Protein AF-A0A4V1UFA0-F1 (afdb_monomer)

Foldseek 3Di:
DDDDDDDDDPCPDDPVVVVVVVVVVVVVVVVCVVVPHPVVVVLLVLQLLLLLLVQLLLQLQLQQCQQPVDGDQDSVRSQQRFGDDPDDDPGGHGSNRPPPDPVQEDADQFRPDRSGWYWGADPDQKIKIKHQHQAWDDLVPPRVPDDHVPPPFCQSSHTDGHTIDMDIDGRDHDD

pLDDT: mean 73.62, std 17.09, range [38.16, 93.12]

Mean predicted aligned error: 13.68 Å

Secondary structure (DSSP, 8-state):
---PPPPPP----SHHHHHHHHHHHHHHHHHHHHS--HHHHHHHHHHHHHHHHHHHHHHHHHHHHHHHSS--SSHHHHHHSBP--SS--SSPPBTTTTSS-GGGEEESSS-SSTT-EEEEE-SSSEEEEEEEESS-B-TTS--TT---STTT-GGGGS-B-SEEEEEEEEPPP--

Solvent-accessible surface area (backbone atoms only — not comparable to full-atom values): 10348 Å² total; per-residue (Å²): 142,82,85,82,82,78,85,78,84,82,85,82,73,67,74,70,60,61,59,56,57,55,53,54,52,52,50,54,53,50,50,37,62,74,72,45,42,79,65,50,58,51,39,54,50,37,37,43,49,22,50,50,50,52,52,52,50,49,52,17,44,46,37,20,24,56,47,67,78,46,72,49,84,42,70,70,57,11,28,68,27,49,43,71,64,9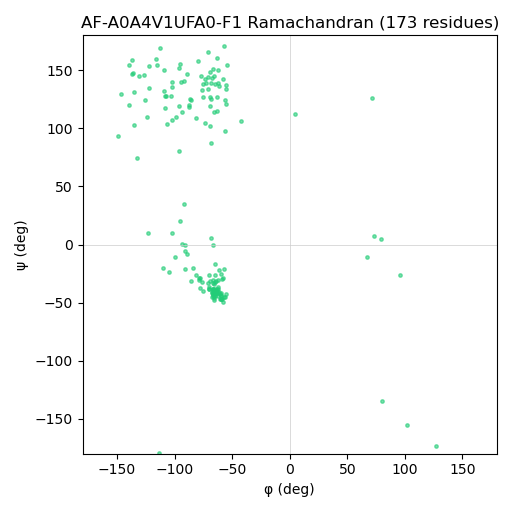9,62,95,58,99,70,53,58,40,35,33,71,88,52,82,72,70,88,53,55,44,79,53,87,68,40,92,45,79,39,21,30,13,43,37,63,46,83,79,56,26,33,37,41,21,32,33,28,72,54,60,43,47,76,86,56,72,59,84,94,63,77,69,70,80,79,81,54,62,76,77,63,49,65,43,66,51,36,78,46,70,44,80,42,74,58,78,76,73,128

Sequence (175 aa):
MTSKRNPAPRNLGPVIALTGAGIAIAAVIAGFIAVGGPGDARERRLDGITMTRISQTLSVVQCAFNATGAVPATLQDAAKTRTKFPEPQPAPPLCGENQPSPGRVTTGDQPASPGDVTYRPTSGNGVSLCGNFRRAHDINHRLDGYYPLDGAYPQLDQPRPAGIHCYEVELIPAG

Radius of gyration: 28.67 Å; Cα contacts (8 Å, |Δi|>4): 260; chains: 1; bounding box: 76×53×92 Å

Structure (mmCIF, N/CA/C/O backbone):
data_AF-A0A4V1UFA0-F1
#
_entry.id   AF-A0A4V1UFA0-F1
#
loop_
_atom_site.group_PDB
_atom_site.id
_atom_site.type_symbol
_atom_site.label_atom_id
_atom_site.label_alt_id
_atom_site.label_comp_id
_atom_site.label_asym_id
_atom_site.label_entity_id
_atom_site.label_seq_id
_atom_site.pdbx_PDB_ins_code
_atom_site.Cartn_x
_atom_site.Cartn_y
_atom_site.Cartn_z
_atom_site.occupancy
_atom_site.B_iso_or_equiv
_atom_site.auth_seq_id
_atom_site.auth_comp_id
_atom_site.auth_asym_id
_atom_site.auth_atom_id
_atom_site.pdbx_PDB_model_num
ATOM 1 N N . MET A 1 1 ? 64.071 40.877 -66.830 1.00 42.03 1 MET A N 1
ATOM 2 C CA . MET A 1 1 ? 62.940 39.965 -66.552 1.00 42.03 1 MET A CA 1
ATOM 3 C C . MET A 1 1 ? 63.260 39.173 -65.291 1.00 42.03 1 MET A C 1
ATOM 5 O O . MET A 1 1 ? 64.071 38.263 -65.348 1.00 42.03 1 MET A O 1
ATOM 9 N N . THR A 1 2 ? 62.686 39.545 -64.148 1.00 38.16 2 THR A N 1
ATOM 10 C CA . THR A 1 2 ? 62.869 38.844 -62.864 1.00 38.16 2 THR A CA 1
ATOM 11 C C . THR A 1 2 ? 61.501 38.698 -62.202 1.00 38.16 2 THR A C 1
ATOM 13 O O . THR A 1 2 ? 60.923 39.655 -61.696 1.00 38.16 2 THR A O 1
ATOM 16 N N . SER A 1 3 ? 60.950 37.486 -62.288 1.00 39.75 3 SER A N 1
ATOM 17 C CA . SER A 1 3 ? 59.616 37.122 -61.805 1.00 39.75 3 SER A CA 1
ATOM 18 C C . SER A 1 3 ? 59.643 36.842 -60.298 1.00 39.75 3 SER A C 1
ATOM 20 O O . SER A 1 3 ? 6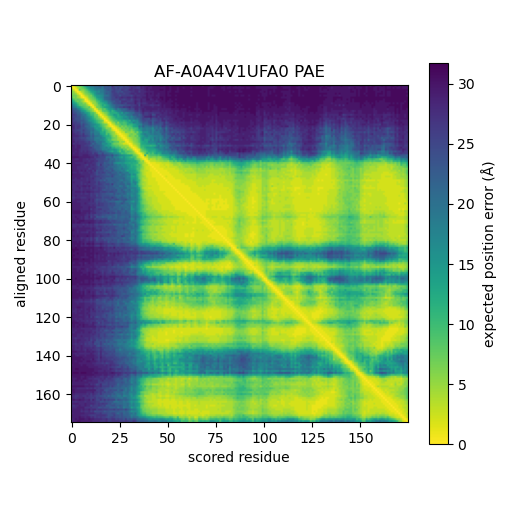0.159 35.810 -59.870 1.00 39.75 3 SER A O 1
ATOM 22 N N . LYS A 1 4 ? 59.061 37.738 -59.488 1.00 44.88 4 LYS A N 1
ATOM 23 C CA . LYS A 1 4 ? 58.755 37.499 -58.065 1.00 44.88 4 LYS A CA 1
ATOM 24 C C . LYS A 1 4 ? 57.622 36.467 -57.953 1.00 44.88 4 LYS A C 1
ATOM 26 O O . LYS A 1 4 ? 56.524 36.715 -58.438 1.00 44.88 4 LYS A O 1
ATOM 31 N N . ARG A 1 5 ? 57.871 35.318 -57.313 1.00 46.19 5 ARG A N 1
ATOM 32 C CA . ARG A 1 5 ? 56.818 34.370 -56.898 1.00 46.19 5 ARG A CA 1
ATOM 33 C C . ARG A 1 5 ? 56.265 34.792 -55.535 1.00 46.19 5 ARG A C 1
ATOM 35 O O . ARG A 1 5 ? 57.030 34.904 -54.582 1.00 46.19 5 ARG A O 1
ATOM 42 N N . ASN A 1 6 ? 54.952 34.991 -55.451 1.00 39.41 6 ASN A N 1
ATOM 43 C CA . ASN A 1 6 ? 54.222 35.122 -54.187 1.00 39.41 6 ASN A CA 1
ATOM 44 C C . ASN A 1 6 ? 54.092 33.748 -53.497 1.00 39.41 6 ASN A C 1
ATOM 46 O O . ASN A 1 6 ? 53.853 32.757 -54.194 1.00 39.41 6 ASN A O 1
ATOM 50 N N . PRO A 1 7 ? 54.194 33.652 -52.158 1.00 45.81 7 PRO A N 1
ATOM 51 C CA . PRO A 1 7 ? 53.811 32.448 -51.427 1.00 45.81 7 PRO A CA 1
ATOM 52 C C . PRO A 1 7 ? 52.280 32.344 -51.318 1.00 45.81 7 PRO A C 1
ATOM 54 O O . PRO A 1 7 ? 51.598 33.310 -50.983 1.00 45.81 7 PRO A O 1
ATOM 57 N N . ALA A 1 8 ? 51.744 31.158 -51.611 1.00 49.47 8 ALA A N 1
ATOM 58 C CA . ALA A 1 8 ? 50.324 30.846 -51.479 1.00 49.47 8 ALA A CA 1
ATOM 59 C C . ALA A 1 8 ? 49.898 30.748 -49.996 1.00 49.47 8 ALA A C 1
ATOM 61 O O . ALA A 1 8 ? 50.662 30.221 -49.179 1.00 49.47 8 ALA A O 1
ATOM 62 N N . PRO A 1 9 ? 48.679 31.189 -49.632 1.00 49.31 9 PRO A N 1
ATOM 63 C CA . PRO A 1 9 ? 48.143 30.995 -48.290 1.00 49.31 9 PRO A CA 1
ATOM 64 C C . PRO A 1 9 ? 47.837 29.511 -48.048 1.00 49.31 9 PRO A C 1
ATOM 66 O O . PRO A 1 9 ? 47.134 28.858 -48.822 1.00 49.31 9 PRO A O 1
ATOM 69 N N . ARG A 1 10 ? 48.375 28.961 -46.955 1.00 48.97 10 ARG A N 1
ATOM 70 C CA . ARG A 1 10 ? 48.050 27.610 -46.484 1.00 48.97 10 ARG A CA 1
ATOM 71 C C . ARG A 1 10 ? 46.648 27.623 -45.873 1.00 48.97 10 ARG A C 1
ATOM 73 O O . ARG A 1 10 ? 46.462 28.094 -44.756 1.00 48.97 10 ARG A O 1
ATOM 80 N N . ASN A 1 11 ? 45.675 27.084 -46.603 1.00 47.47 11 ASN A N 1
ATOM 81 C CA . ASN A 1 11 ? 44.329 26.802 -46.104 1.00 47.47 11 ASN A CA 1
ATOM 82 C C . ASN A 1 11 ? 44.370 25.656 -45.076 1.00 47.47 11 ASN A C 1
ATOM 84 O O . ASN A 1 11 ? 44.188 24.492 -45.417 1.00 47.47 11 ASN A O 1
ATOM 88 N N . LEU A 1 12 ? 44.591 25.992 -43.804 1.00 50.78 12 LEU A N 1
ATOM 89 C CA . LEU A 1 12 ? 44.444 25.095 -42.644 1.00 50.78 12 LEU A CA 1
ATOM 90 C C . LEU A 1 12 ? 43.026 25.183 -42.037 1.00 50.78 12 LEU A C 1
ATOM 92 O O . LEU A 1 12 ? 42.845 25.121 -40.827 1.00 50.78 12 LEU A O 1
ATOM 96 N N . GLY A 1 13 ? 42.014 25.372 -42.885 1.00 45.78 13 GLY A N 1
ATOM 97 C CA . GLY A 1 13 ? 40.634 25.674 -42.487 1.00 45.78 13 GLY A CA 1
ATOM 98 C C . GLY A 1 13 ? 39.696 24.498 -42.151 1.00 45.78 13 GLY A C 1
ATOM 99 O O . GLY A 1 13 ? 38.833 24.708 -41.306 1.00 45.78 13 GLY A O 1
ATOM 100 N N . PRO A 1 14 ? 39.790 23.279 -42.735 1.00 48.00 14 PRO A N 1
ATOM 101 C CA . PRO A 1 14 ? 38.718 22.286 -42.538 1.00 48.00 14 PRO A CA 1
ATOM 102 C C . PRO A 1 14 ? 39.033 21.136 -41.569 1.00 48.00 14 PRO A C 1
ATOM 104 O O . PRO A 1 14 ? 38.114 20.526 -41.032 1.00 48.00 14 PRO A O 1
ATOM 107 N N . VAL A 1 15 ? 40.306 20.798 -41.335 1.00 41.72 15 VAL A N 1
ATOM 108 C CA . VAL A 1 15 ? 40.655 19.521 -40.671 1.00 41.72 15 VAL A CA 1
ATOM 109 C C . VAL A 1 15 ? 40.525 19.587 -39.143 1.00 41.72 15 VAL A C 1
ATOM 111 O O . VAL A 1 15 ? 40.235 18.579 -38.511 1.00 41.72 15 VAL A O 1
ATOM 114 N N . ILE A 1 16 ? 40.659 20.772 -38.539 1.00 43.69 16 ILE A N 1
ATOM 115 C CA . ILE A 1 16 ? 40.573 20.941 -37.075 1.00 43.69 16 ILE A CA 1
ATOM 116 C C . ILE A 1 16 ? 39.109 21.080 -36.600 1.00 43.69 16 ILE A C 1
ATOM 118 O O . ILE A 1 16 ? 38.796 20.800 -35.447 1.00 43.69 16 ILE A O 1
ATOM 122 N N . ALA A 1 17 ? 38.178 21.447 -37.489 1.00 43.81 17 ALA A N 1
ATOM 123 C CA . ALA A 1 17 ? 36.763 21.611 -37.141 1.00 43.81 17 ALA A CA 1
ATOM 124 C C . ALA A 1 17 ? 35.994 20.275 -37.051 1.00 43.81 17 ALA A C 1
ATOM 126 O O . ALA A 1 17 ? 35.045 20.157 -36.277 1.00 43.81 17 ALA A O 1
ATOM 127 N N . LEU A 1 18 ? 36.411 19.251 -37.805 1.00 41.34 18 LEU A N 1
ATOM 128 C CA . LEU A 1 18 ? 35.740 17.943 -37.828 1.00 41.34 18 LEU A CA 1
ATOM 129 C C . LEU A 1 18 ? 36.067 17.069 -36.607 1.00 41.34 18 LEU A C 1
ATOM 131 O O . LEU A 1 18 ? 35.229 16.281 -36.173 1.00 41.34 18 LEU A O 1
ATOM 135 N N . THR A 1 19 ? 37.246 17.232 -36.006 1.00 47.09 19 THR A N 1
ATOM 136 C CA . THR A 1 19 ? 37.657 16.482 -34.808 1.00 47.09 19 THR A CA 1
ATOM 137 C C . THR A 1 19 ? 36.992 16.990 -33.526 1.00 47.09 19 THR A C 1
ATOM 139 O O . THR A 1 19 ? 36.676 16.184 -32.654 1.00 47.09 19 THR A O 1
ATOM 142 N N . GLY A 1 20 ? 36.700 18.291 -33.415 1.00 39.09 20 GLY A N 1
ATOM 143 C CA . GLY A 1 20 ? 36.017 18.857 -32.241 1.00 39.09 20 GLY A CA 1
ATOM 144 C C . GLY A 1 20 ? 34.544 18.442 -32.119 1.00 39.09 20 GLY A C 1
ATOM 145 O O . GLY A 1 20 ? 34.072 18.141 -31.023 1.00 39.09 20 GLY A O 1
ATOM 146 N N . ALA A 1 21 ? 33.827 18.357 -33.245 1.00 47.81 21 ALA A N 1
ATOM 147 C CA . ALA A 1 21 ? 32.410 17.985 -33.256 1.00 47.81 21 ALA A CA 1
ATOM 148 C C . ALA A 1 21 ? 32.175 16.505 -32.890 1.00 47.81 21 ALA A C 1
ATOM 150 O O . ALA A 1 21 ? 31.222 16.190 -32.177 1.00 47.81 21 ALA A O 1
ATOM 151 N N . GLY A 1 22 ? 33.061 15.597 -33.317 1.00 42.69 22 GLY A N 1
ATOM 152 C CA . GLY A 1 22 ? 32.943 14.166 -33.010 1.00 42.69 22 GLY A CA 1
ATOM 153 C C . GLY A 1 22 ? 33.118 13.843 -31.521 1.00 42.69 22 GLY A C 1
ATOM 154 O O . GLY A 1 22 ? 32.383 13.021 -30.974 1.00 42.69 22 GLY A O 1
ATOM 155 N N . ILE A 1 23 ? 34.042 14.535 -30.844 1.00 50.78 23 ILE A N 1
ATOM 156 C CA . ILE A 1 23 ? 34.325 14.321 -29.415 1.00 50.78 23 ILE A CA 1
ATOM 157 C C . ILE A 1 23 ? 33.166 14.827 -28.544 1.00 50.78 23 ILE A C 1
ATOM 159 O O . ILE A 1 23 ? 32.789 14.164 -27.578 1.00 50.78 23 ILE A O 1
ATOM 163 N N . ALA A 1 24 ? 32.546 15.954 -28.911 1.00 51.94 24 ALA A N 1
ATOM 164 C CA . ALA A 1 24 ? 31.395 16.488 -28.184 1.00 51.94 24 ALA A CA 1
ATOM 165 C C . ALA A 1 24 ? 30.176 15.546 -28.246 1.00 51.94 24 ALA A C 1
ATOM 167 O O . ALA A 1 24 ? 29.530 15.308 -27.228 1.00 51.94 24 ALA A O 1
ATOM 168 N N . ILE A 1 25 ? 29.894 14.947 -29.408 1.00 52.72 25 ILE A N 1
ATOM 169 C CA . ILE A 1 25 ? 28.784 13.991 -29.564 1.00 52.72 25 ILE A CA 1
ATOM 170 C C . ILE A 1 25 ? 29.052 12.710 -28.761 1.00 52.72 25 ILE A C 1
ATOM 172 O O . ILE A 1 25 ? 28.163 12.228 -28.058 1.00 52.72 25 ILE A O 1
ATOM 176 N N . ALA A 1 26 ? 30.283 12.188 -28.800 1.00 47.62 26 ALA A N 1
ATOM 177 C CA . ALA A 1 26 ? 30.657 10.999 -28.036 1.00 47.62 26 ALA A CA 1
ATOM 178 C C . ALA A 1 26 ? 30.546 11.219 -26.516 1.00 47.62 26 ALA A C 1
ATOM 180 O O . ALA A 1 26 ? 30.046 10.346 -25.809 1.00 47.62 26 ALA A O 1
ATOM 181 N N . ALA A 1 27 ? 30.942 12.396 -26.015 1.00 53.59 27 ALA A N 1
ATOM 182 C CA . ALA A 1 27 ? 30.826 12.741 -24.598 1.00 53.59 27 ALA A CA 1
ATOM 183 C C . ALA A 1 27 ? 29.363 12.876 -24.138 1.00 53.59 27 ALA A C 1
ATOM 185 O O . ALA A 1 27 ? 29.021 12.426 -23.045 1.00 53.59 27 ALA A O 1
ATOM 186 N N . VAL A 1 28 ? 28.481 13.430 -24.977 1.00 54.12 28 VAL A N 1
ATOM 187 C CA . VAL A 1 28 ? 27.042 13.521 -24.676 1.00 54.12 28 VAL A CA 1
ATOM 188 C C . VAL A 1 28 ? 26.405 12.129 -24.635 1.00 54.12 28 VAL A C 1
ATOM 190 O O . VAL A 1 28 ? 25.680 11.820 -23.692 1.00 54.12 28 VAL A O 1
ATOM 193 N N . ILE A 1 29 ? 26.720 11.256 -25.597 1.00 51.19 29 ILE A N 1
ATOM 194 C CA . ILE A 1 29 ? 26.204 9.877 -25.626 1.00 51.19 29 ILE A CA 1
ATOM 195 C C . ILE A 1 29 ? 26.725 9.073 -24.425 1.00 51.19 29 ILE A C 1
ATOM 197 O O . ILE A 1 29 ? 25.941 8.407 -23.752 1.00 51.19 29 ILE A O 1
ATOM 201 N N . ALA A 1 30 ? 28.018 9.178 -24.104 1.00 48.06 30 ALA A N 1
ATOM 202 C CA . ALA A 1 30 ? 28.597 8.515 -22.937 1.00 48.06 30 ALA A CA 1
ATOM 203 C C . ALA A 1 30 ? 27.996 9.034 -21.619 1.00 48.06 30 ALA A C 1
ATOM 205 O O . ALA A 1 30 ? 27.713 8.236 -20.729 1.00 48.06 30 ALA A O 1
ATOM 206 N N . GLY A 1 31 ? 27.722 10.339 -21.515 1.00 40.97 31 GLY A N 1
ATOM 207 C CA . GLY A 1 31 ? 27.024 10.929 -20.371 1.00 40.97 31 GLY A CA 1
ATOM 208 C C . GLY A 1 31 ? 25.601 10.387 -20.199 1.00 40.97 31 GLY A C 1
ATOM 209 O O . GLY A 1 31 ? 25.208 10.042 -19.087 1.00 40.97 31 GLY A O 1
ATOM 210 N N . PHE A 1 32 ? 24.848 10.216 -21.291 1.00 47.44 32 PHE A N 1
ATOM 211 C CA . PHE A 1 32 ? 23.519 9.590 -21.244 1.00 47.44 32 PHE A CA 1
ATOM 212 C C . PHE A 1 32 ? 23.559 8.102 -20.870 1.00 47.44 32 PHE A C 1
ATOM 214 O O . PHE A 1 32 ? 22.637 7.618 -20.217 1.00 47.44 32 PHE A O 1
ATOM 221 N N . ILE A 1 33 ? 24.606 7.371 -21.261 1.00 49.56 33 ILE A N 1
ATOM 222 C CA . ILE A 1 33 ? 24.761 5.951 -20.913 1.00 49.56 33 ILE A CA 1
ATOM 223 C C . ILE A 1 33 ? 25.197 5.794 -19.447 1.00 49.56 33 ILE A C 1
ATOM 225 O O . ILE A 1 33 ? 24.673 4.929 -18.750 1.00 49.56 33 ILE A O 1
ATOM 229 N N . ALA A 1 34 ? 26.100 6.650 -18.957 1.00 49.28 34 ALA A N 1
ATOM 230 C CA . ALA A 1 34 ? 26.647 6.565 -17.601 1.00 49.28 34 ALA A CA 1
ATOM 231 C C . ALA A 1 34 ? 25.637 6.936 -16.501 1.00 49.28 34 ALA A C 1
ATOM 233 O O . ALA A 1 34 ? 25.681 6.365 -15.415 1.00 49.28 34 ALA A O 1
ATOM 234 N N . VAL A 1 35 ? 24.720 7.872 -16.768 1.00 49.16 35 VAL A N 1
ATOM 235 C CA . VAL A 1 35 ? 23.700 8.306 -15.791 1.00 49.16 35 VAL A CA 1
ATOM 236 C C . VAL A 1 35 ? 22.420 7.456 -15.884 1.00 49.16 35 VAL A C 1
ATOM 238 O O . VAL A 1 35 ? 21.540 7.546 -15.030 1.00 49.16 35 VAL A O 1
ATOM 241 N N . GLY A 1 36 ? 22.323 6.585 -16.895 1.00 50.06 36 GLY A N 1
ATOM 242 C CA . GLY A 1 36 ? 21.052 6.020 -17.330 1.00 50.06 36 GLY A CA 1
ATOM 243 C C . GLY A 1 36 ? 20.238 7.107 -18.033 1.00 50.06 36 GLY A C 1
ATOM 244 O O . GLY A 1 36 ? 20.042 8.206 -17.514 1.00 50.06 36 GLY A O 1
ATOM 245 N N . GLY A 1 37 ? 19.791 6.839 -19.257 1.00 54.56 37 GLY A N 1
ATOM 246 C CA . GLY A 1 37 ? 19.068 7.831 -20.051 1.00 54.56 37 GLY A CA 1
ATOM 247 C C . GLY A 1 37 ? 17.810 8.373 -19.344 1.00 54.56 37 GLY A C 1
ATOM 248 O O . GLY A 1 37 ? 17.350 7.814 -18.350 1.00 54.56 37 GLY A O 1
ATOM 249 N N . PRO A 1 38 ? 17.164 9.422 -19.880 1.00 61.06 38 PRO A N 1
ATOM 250 C CA . PRO A 1 38 ? 15.993 10.061 -19.265 1.00 61.06 38 PRO A CA 1
ATOM 251 C C . PRO A 1 38 ? 14.815 9.099 -19.014 1.00 61.06 38 PRO A C 1
ATOM 253 O O . PRO A 1 38 ? 13.966 9.366 -18.163 1.00 61.06 38 PRO A O 1
ATOM 256 N N . GLY A 1 39 ? 14.771 7.964 -19.721 1.00 61.81 39 GLY A N 1
ATOM 257 C CA . GLY A 1 39 ? 13.842 6.868 -19.446 1.00 61.81 39 GLY A CA 1
ATOM 258 C C . GLY A 1 39 ? 14.090 6.187 -18.097 1.00 61.81 39 GLY A C 1
ATOM 259 O O . GLY A 1 39 ? 13.135 5.976 -17.357 1.00 61.81 39 GLY A O 1
ATOM 260 N N . ASP A 1 40 ? 15.349 5.939 -17.731 1.00 72.06 40 ASP A N 1
ATOM 261 C CA . ASP A 1 40 ? 15.702 5.259 -16.481 1.00 72.06 40 ASP A CA 1
ATOM 262 C C . ASP A 1 40 ? 15.338 6.109 -15.257 1.00 72.06 40 ASP A C 1
ATOM 264 O O . ASP A 1 40 ? 14.727 5.627 -14.303 1.00 72.06 40 ASP A O 1
ATOM 268 N N . ALA A 1 41 ? 15.614 7.416 -15.318 1.00 72.81 41 ALA A N 1
ATOM 269 C CA . ALA A 1 41 ? 15.229 8.359 -14.268 1.00 72.81 41 ALA A CA 1
ATOM 270 C C . ALA A 1 41 ? 13.701 8.441 -14.089 1.00 72.81 41 ALA A C 1
ATOM 272 O O . ALA A 1 41 ? 13.196 8.535 -12.967 1.00 72.81 41 ALA A O 1
ATOM 273 N N . ARG A 1 42 ? 12.941 8.378 -15.191 1.00 77.50 42 ARG A N 1
ATOM 274 C CA . ARG A 1 42 ? 11.473 8.359 -15.148 1.00 77.50 42 ARG A CA 1
ATOM 275 C C . ARG A 1 42 ? 10.943 7.070 -14.524 1.00 77.50 42 ARG A C 1
ATOM 277 O O . ARG A 1 42 ? 9.996 7.135 -13.743 1.00 77.50 42 ARG A O 1
ATOM 284 N N . GLU A 1 43 ? 11.536 5.927 -14.854 1.00 80.50 43 GLU A N 1
ATOM 285 C CA . GLU A 1 43 ? 11.146 4.633 -14.291 1.00 80.50 43 GLU A CA 1
ATOM 286 C C . GLU A 1 43 ? 11.429 4.561 -12.789 1.00 80.50 43 GLU A C 1
ATOM 288 O O . GLU A 1 43 ? 10.512 4.250 -12.030 1.00 80.50 43 GLU A O 1
ATOM 293 N N . ARG A 1 44 ? 12.617 4.995 -12.337 1.00 77.88 44 ARG A N 1
ATOM 294 C CA . ARG A 1 44 ? 12.923 5.120 -10.898 1.00 77.88 44 ARG A CA 1
ATOM 295 C C . ARG A 1 44 ? 11.915 6.005 -10.172 1.00 77.88 44 ARG A C 1
ATOM 297 O O . ARG A 1 44 ? 11.461 5.668 -9.083 1.00 77.88 44 ARG A O 1
ATOM 304 N N . ARG A 1 45 ? 11.531 7.131 -10.782 1.00 80.12 45 ARG A N 1
ATOM 305 C CA . ARG A 1 45 ? 10.551 8.052 -10.196 1.00 80.12 45 ARG A CA 1
ATOM 306 C C . ARG A 1 45 ? 9.161 7.423 -10.076 1.00 80.12 45 ARG A C 1
ATOM 308 O O . ARG A 1 45 ? 8.490 7.658 -9.078 1.00 80.12 45 ARG A O 1
ATOM 315 N N . LEU A 1 46 ? 8.719 6.650 -11.069 1.00 83.00 46 LEU A N 1
ATOM 316 C CA . LEU A 1 46 ? 7.436 5.940 -11.011 1.00 83.00 46 LEU A CA 1
ATOM 317 C C . LEU A 1 46 ? 7.444 4.842 -9.942 1.00 83.00 46 LEU A C 1
ATOM 319 O O . LEU A 1 46 ? 6.470 4.716 -9.199 1.00 83.00 46 LEU A O 1
ATOM 323 N N . ASP A 1 47 ? 8.547 4.107 -9.815 1.00 83.94 47 ASP A N 1
ATOM 324 C CA . ASP A 1 47 ? 8.709 3.090 -8.772 1.00 83.94 47 ASP A CA 1
ATOM 325 C C . ASP A 1 47 ? 8.725 3.728 -7.379 1.00 83.94 47 ASP A C 1
ATOM 327 O O . ASP A 1 47 ? 8.030 3.256 -6.479 1.00 83.94 47 ASP A O 1
ATOM 331 N N . GLY A 1 48 ? 9.419 4.861 -7.227 1.00 81.94 48 GLY A N 1
ATOM 332 C CA . GLY A 1 48 ? 9.392 5.672 -6.010 1.00 81.94 48 GLY A CA 1
ATOM 333 C C . GLY A 1 48 ? 7.981 6.149 -5.657 1.00 81.94 48 GLY A C 1
ATOM 334 O O . GLY A 1 48 ? 7.542 5.960 -4.528 1.00 81.94 48 GLY A O 1
ATOM 335 N N . ILE A 1 49 ? 7.221 6.676 -6.626 1.00 83.62 49 ILE A N 1
ATOM 336 C CA . ILE A 1 49 ? 5.817 7.083 -6.419 1.00 83.62 49 ILE A CA 1
ATOM 337 C C . ILE A 1 49 ? 4.953 5.896 -5.977 1.00 83.62 49 ILE A C 1
ATOM 339 O O . ILE A 1 49 ? 4.146 6.043 -5.059 1.00 83.62 49 ILE A O 1
ATOM 343 N N . THR A 1 50 ? 5.120 4.733 -6.614 1.00 87.31 50 THR A N 1
ATOM 344 C CA . THR A 1 50 ? 4.386 3.506 -6.260 1.00 87.31 50 THR A CA 1
ATOM 345 C C . THR A 1 50 ? 4.674 3.121 -4.812 1.00 87.31 50 THR A C 1
ATOM 347 O O . THR A 1 50 ? 3.751 2.895 -4.031 1.00 87.31 50 THR A O 1
ATOM 350 N N . MET A 1 51 ? 5.951 3.127 -4.425 1.00 85.50 51 MET A N 1
ATOM 351 C CA . MET A 1 51 ? 6.373 2.756 -3.079 1.00 85.50 51 MET A CA 1
ATOM 352 C C . MET A 1 51 ? 5.911 3.759 -2.016 1.00 85.50 51 MET A C 1
ATOM 354 O O . MET A 1 51 ? 5.417 3.367 -0.958 1.00 85.50 51 MET A O 1
ATOM 358 N N . THR A 1 52 ? 5.991 5.059 -2.315 1.00 84.31 52 THR A N 1
ATOM 359 C CA . THR A 1 52 ? 5.421 6.111 -1.468 1.00 84.31 52 THR A CA 1
ATOM 360 C C . THR A 1 52 ? 3.925 5.884 -1.264 1.00 84.31 52 THR A C 1
ATOM 362 O O . THR A 1 52 ? 3.464 5.926 -0.128 1.00 84.31 52 THR A O 1
ATOM 365 N N . ARG A 1 53 ? 3.163 5.565 -2.318 1.00 86.31 53 ARG A N 1
ATOM 366 C CA . ARG A 1 53 ? 1.721 5.288 -2.198 1.00 86.31 53 ARG A CA 1
ATOM 367 C C . ARG A 1 53 ? 1.424 4.052 -1.352 1.00 86.31 53 ARG A C 1
ATOM 369 O O . ARG A 1 53 ? 0.511 4.106 -0.531 1.00 86.31 53 ARG A O 1
ATOM 376 N N . ILE A 1 54 ? 2.189 2.969 -1.506 1.00 88.00 54 ILE A N 1
ATOM 377 C CA . ILE A 1 54 ? 2.074 1.771 -0.654 1.00 88.00 54 ILE A CA 1
ATOM 378 C C . ILE A 1 54 ? 2.291 2.154 0.815 1.00 88.00 54 ILE A C 1
ATOM 380 O O . ILE A 1 54 ? 1.451 1.861 1.663 1.00 88.00 54 ILE A O 1
ATOM 384 N N . SER A 1 55 ? 3.365 2.890 1.105 1.00 86.06 55 SER A N 1
ATOM 385 C CA . SER A 1 55 ? 3.696 3.345 2.459 1.00 86.06 55 SER A CA 1
ATOM 386 C C . SER A 1 55 ? 2.613 4.244 3.066 1.00 86.06 55 SER A C 1
ATOM 388 O O . SER A 1 55 ? 2.255 4.098 4.233 1.00 86.06 55 SER A O 1
ATOM 390 N N . GLN A 1 56 ? 2.074 5.175 2.281 1.00 85.88 56 GLN A N 1
ATOM 391 C CA . GLN A 1 56 ? 0.996 6.070 2.706 1.00 85.88 56 GLN A CA 1
ATOM 392 C C . GLN A 1 56 ? -0.295 5.296 2.979 1.00 85.88 56 GLN A C 1
ATOM 394 O O . GLN A 1 56 ? -0.948 5.520 3.995 1.00 85.88 56 GLN A O 1
ATOM 399 N N . THR A 1 57 ? -0.617 4.328 2.118 1.00 88.56 57 THR A N 1
ATOM 400 C CA . THR A 1 57 ? -1.768 3.433 2.294 1.00 88.56 57 THR A CA 1
ATOM 401 C C . THR A 1 57 ? -1.640 2.637 3.591 1.00 88.56 57 THR A C 1
ATOM 403 O O . THR A 1 57 ? -2.576 2.630 4.388 1.00 88.56 57 THR A O 1
ATOM 406 N N . LEU A 1 58 ? -0.468 2.046 3.857 1.00 89.00 58 LEU A N 1
ATOM 407 C CA . LEU A 1 58 ? -0.201 1.344 5.116 1.00 89.00 58 LEU A CA 1
ATOM 408 C C . LEU A 1 58 ? -0.348 2.253 6.330 1.00 89.00 58 LEU A C 1
ATOM 410 O O . LEU A 1 58 ? -0.951 1.840 7.313 1.00 89.00 58 LEU A O 1
ATOM 414 N N . SER A 1 59 ? 0.141 3.493 6.266 1.00 87.62 59 SER A N 1
ATOM 415 C CA . SER A 1 59 ? 0.003 4.450 7.368 1.00 87.62 59 SER A CA 1
ATOM 416 C C . SER A 1 59 ? -1.469 4.730 7.712 1.00 87.62 59 SER A C 1
ATOM 418 O O . SER A 1 59 ? -1.844 4.684 8.886 1.00 87.62 59 SER A O 1
ATOM 420 N N . VAL A 1 60 ? -2.325 4.940 6.703 1.00 89.62 60 VAL A N 1
ATOM 421 C CA . VAL A 1 60 ? -3.771 5.165 6.901 1.00 89.62 60 VAL A CA 1
ATOM 422 C C . VAL A 1 60 ? -4.454 3.927 7.474 1.00 89.62 60 VAL A C 1
ATOM 424 O O . VAL A 1 60 ? -5.222 4.022 8.432 1.00 89.62 60 VAL A O 1
ATOM 427 N N . VAL A 1 61 ? -4.177 2.763 6.890 1.00 91.12 61 VAL A N 1
ATOM 428 C CA . VAL A 1 61 ? -4.792 1.491 7.282 1.00 91.12 61 VAL A CA 1
ATOM 429 C C . VAL A 1 61 ? -4.372 1.100 8.698 1.00 91.12 61 VAL A C 1
ATOM 431 O O . VAL A 1 61 ? -5.227 0.753 9.507 1.00 91.12 61 VAL A O 1
ATOM 434 N N . GLN A 1 62 ? -3.089 1.238 9.033 1.00 90.00 62 GLN A N 1
ATOM 435 C CA . GLN A 1 62 ? -2.562 0.995 10.374 1.00 90.00 62 GLN A CA 1
ATOM 436 C C . GLN A 1 62 ? -3.182 1.941 11.410 1.00 90.00 62 GLN A C 1
ATOM 438 O O . GLN A 1 62 ? -3.526 1.516 12.512 1.00 90.00 62 GLN A O 1
ATOM 443 N N . CYS A 1 63 ? -3.363 3.217 11.063 1.00 90.00 63 CYS A N 1
ATOM 444 C CA . CYS A 1 63 ? -4.061 4.171 11.920 1.00 90.00 63 CYS A CA 1
ATOM 445 C C . CYS A 1 63 ? -5.508 3.733 12.197 1.00 90.00 63 CYS A C 1
ATOM 447 O O . CYS A 1 63 ? -5.941 3.711 13.351 1.00 90.00 63 CYS A O 1
ATOM 449 N N . ALA A 1 64 ? -6.241 3.333 11.154 1.00 91.00 64 ALA A N 1
ATOM 450 C CA . ALA A 1 64 ? -7.620 2.882 11.292 1.00 91.00 64 ALA A CA 1
ATOM 451 C C . ALA A 1 64 ? -7.726 1.567 12.081 1.00 91.00 64 ALA A C 1
ATOM 453 O O . ALA A 1 64 ? -8.623 1.420 12.914 1.00 91.00 64 ALA A O 1
ATOM 454 N N . PHE A 1 65 ? -6.785 0.646 11.873 1.00 92.38 65 PHE A N 1
ATOM 455 C CA . PHE A 1 65 ? -6.679 -0.599 12.629 1.00 92.38 65 PHE A CA 1
ATOM 456 C C . PHE A 1 65 ? -6.412 -0.335 14.113 1.00 92.38 65 PHE A C 1
ATOM 458 O O . PHE A 1 65 ? -7.114 -0.870 14.962 1.00 92.38 65 PHE A O 1
ATOM 465 N N . ASN A 1 66 ? -5.498 0.580 14.447 1.00 90.69 66 ASN A N 1
ATOM 466 C CA . ASN A 1 66 ? -5.238 0.969 15.838 1.00 90.69 66 ASN A CA 1
ATOM 467 C C . ASN A 1 66 ? -6.440 1.650 16.506 1.00 90.69 66 ASN A C 1
ATOM 469 O O . ASN A 1 66 ? -6.634 1.535 17.718 1.00 90.69 66 ASN A O 1
ATOM 473 N N . ALA A 1 67 ? -7.254 2.366 15.730 1.00 89.38 67 ALA A N 1
ATOM 474 C CA . ALA A 1 67 ? -8.444 3.030 16.243 1.00 89.38 67 ALA A CA 1
ATOM 475 C C . ALA A 1 67 ? -9.624 2.068 16.468 1.00 89.38 67 ALA A C 1
ATOM 477 O O . ALA A 1 67 ? -10.366 2.237 17.436 1.00 89.38 67 ALA A O 1
ATOM 478 N N . THR A 1 68 ? -9.802 1.077 15.590 1.00 90.31 68 THR A N 1
ATOM 479 C CA . THR A 1 68 ? -11.010 0.227 15.546 1.00 90.31 68 THR A CA 1
ATOM 480 C C . THR A 1 68 ? -10.784 -1.219 15.984 1.00 90.31 68 THR A C 1
ATOM 482 O O . THR A 1 68 ? -11.744 -1.900 16.334 1.00 90.31 68 THR A O 1
ATOM 485 N N . GLY A 1 69 ? -9.540 -1.696 15.960 1.00 89.88 69 GLY A N 1
ATOM 486 C CA . GLY A 1 69 ? -9.180 -3.100 16.163 1.00 89.88 69 GLY A CA 1
ATOM 487 C C . GLY A 1 69 ? -9.527 -4.020 14.987 1.00 89.88 69 GLY A C 1
ATOM 488 O O . GLY A 1 69 ? -9.407 -5.233 15.128 1.00 89.88 69 GLY A O 1
ATOM 489 N N . ALA A 1 70 ? -9.976 -3.479 13.848 1.00 91.94 70 ALA A N 1
ATOM 490 C CA . ALA A 1 70 ? -10.407 -4.256 12.688 1.00 91.94 70 ALA A CA 1
ATOM 491 C C . ALA A 1 70 ? -9.758 -3.754 11.393 1.00 91.94 70 ALA A C 1
ATOM 493 O O . ALA A 1 70 ? -9.531 -2.554 11.215 1.00 91.94 70 ALA A O 1
ATOM 494 N N . VAL A 1 71 ? -9.457 -4.679 10.477 1.00 92.06 71 VAL A N 1
ATOM 495 C CA . VAL A 1 71 ? -8.912 -4.338 9.157 1.00 92.06 71 VAL A CA 1
ATOM 496 C C . VAL A 1 71 ? -9.992 -3.614 8.341 1.00 92.06 71 VAL A C 1
ATOM 498 O O . VAL A 1 71 ? -11.084 -4.160 8.162 1.00 92.06 71 VAL A O 1
ATOM 501 N N . PRO A 1 72 ? -9.727 -2.405 7.817 1.00 90.50 72 PRO A N 1
ATOM 502 C CA . PRO A 1 72 ? -10.690 -1.682 6.995 1.00 90.50 72 PRO A CA 1
ATOM 503 C C . PRO A 1 72 ? -11.049 -2.446 5.714 1.00 90.50 72 PRO A C 1
ATOM 505 O O . PRO A 1 72 ? -10.170 -2.928 5.000 1.00 90.50 72 PRO A O 1
ATOM 508 N N . ALA A 1 73 ? -12.334 -2.499 5.357 1.00 89.81 73 ALA A N 1
ATOM 509 C CA . ALA A 1 73 ? -12.760 -3.130 4.104 1.00 89.81 73 ALA A CA 1
ATOM 510 C C . ALA A 1 73 ? -12.240 -2.375 2.867 1.00 89.81 73 ALA A C 1
ATOM 512 O O . ALA A 1 73 ? -11.914 -2.982 1.847 1.00 89.81 73 ALA A O 1
ATOM 513 N N . THR A 1 74 ? -12.132 -1.047 2.969 1.00 88.56 74 THR A N 1
ATOM 514 C CA . THR A 1 74 ? -11.627 -0.167 1.910 1.00 88.56 74 THR A CA 1
ATOM 515 C C . THR A 1 74 ? -10.685 0.897 2.473 1.00 88.56 74 THR A C 1
ATOM 517 O O . THR A 1 74 ? -10.752 1.252 3.654 1.00 88.56 74 THR A O 1
ATOM 520 N N . LEU A 1 75 ? -9.827 1.462 1.616 1.00 87.94 75 LEU A N 1
ATOM 521 C CA . LEU A 1 75 ? -8.979 2.593 2.006 1.00 87.94 75 LEU A CA 1
ATOM 522 C C . LEU A 1 75 ? -9.809 3.843 2.330 1.00 87.94 75 LEU A C 1
ATOM 524 O O . LEU A 1 75 ? -9.428 4.634 3.187 1.00 87.94 75 LEU A O 1
ATOM 528 N N . GLN A 1 76 ? -10.946 4.035 1.661 1.00 88.19 76 GLN A N 1
ATOM 529 C CA . GLN A 1 76 ? -11.842 5.164 1.900 1.00 88.19 76 GLN A CA 1
ATOM 530 C C . GLN A 1 76 ? -12.451 5.105 3.302 1.00 88.19 76 GLN A C 1
ATOM 532 O O . GLN A 1 76 ? -12.573 6.147 3.947 1.00 88.19 76 GLN A O 1
ATOM 537 N N . ASP A 1 77 ? -12.794 3.909 3.781 1.00 88.19 77 ASP A N 1
ATOM 538 C CA . ASP A 1 77 ? -13.270 3.718 5.152 1.00 88.19 77 ASP A CA 1
ATOM 539 C C . ASP A 1 77 ? -12.142 3.987 6.147 1.00 88.19 77 ASP A C 1
ATOM 541 O O . ASP A 1 77 ? -12.325 4.762 7.083 1.00 88.19 77 ASP A O 1
ATOM 545 N N . ALA A 1 78 ? -10.943 3.451 5.884 1.00 89.19 78 ALA A N 1
ATOM 546 C CA . ALA A 1 78 ? -9.761 3.713 6.701 1.00 89.19 78 ALA A CA 1
ATOM 547 C C . ALA A 1 78 ? -9.460 5.217 6.817 1.00 89.19 78 ALA A C 1
ATOM 549 O O . ALA A 1 78 ? -9.227 5.730 7.909 1.00 89.19 78 ALA A O 1
ATOM 550 N N . ALA A 1 79 ? -9.524 5.944 5.699 1.00 89.25 79 ALA A N 1
ATOM 551 C CA . ALA A 1 79 ? -9.248 7.374 5.636 1.00 89.25 79 ALA A CA 1
ATOM 552 C C . ALA A 1 79 ? -10.256 8.225 6.420 1.00 89.25 79 ALA A C 1
ATOM 554 O O . ALA A 1 79 ? -9.898 9.317 6.853 1.00 89.25 79 ALA A O 1
ATOM 555 N N . LYS A 1 80 ? -11.493 7.742 6.605 1.00 89.62 80 LYS A N 1
ATOM 556 C CA . LYS A 1 80 ? -12.561 8.416 7.366 1.00 89.62 80 LYS A CA 1
ATOM 557 C C . LYS A 1 80 ? -12.589 8.033 8.848 1.00 89.62 80 LYS A C 1
ATOM 55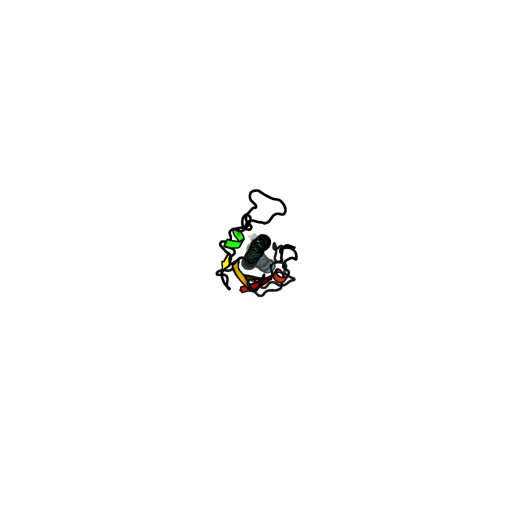9 O O . LYS A 1 80 ? -13.368 8.609 9.607 1.00 89.62 80 LYS A O 1
ATOM 564 N N . THR A 1 81 ? -11.763 7.083 9.270 1.00 89.75 81 THR A N 1
ATOM 565 C CA . THR A 1 81 ? -11.630 6.713 10.678 1.00 89.75 81 THR A CA 1
ATOM 566 C C . THR A 1 81 ? -10.909 7.819 11.440 1.00 89.75 81 THR A C 1
ATOM 568 O O . THR A 1 81 ? -9.884 8.330 10.989 1.00 89.75 81 THR A O 1
ATOM 571 N N . ARG A 1 82 ? -11.441 8.196 12.607 1.00 87.56 82 ARG A N 1
ATOM 572 C CA . ARG A 1 82 ? -10.759 9.120 13.522 1.00 87.56 82 ARG A CA 1
ATOM 573 C C . ARG A 1 82 ? -9.629 8.401 14.242 1.00 87.56 82 ARG A C 1
ATOM 575 O O . ARG A 1 82 ? -9.808 7.267 14.686 1.00 87.56 82 ARG A O 1
ATOM 582 N N . THR A 1 83 ? -8.490 9.068 14.377 1.00 85.50 83 THR A N 1
ATOM 583 C CA . THR A 1 83 ? -7.363 8.525 15.134 1.00 85.50 83 THR A CA 1
ATOM 584 C C . THR A 1 83 ? -7.747 8.328 16.603 1.00 85.50 83 THR A C 1
ATOM 586 O O . THR A 1 83 ? -8.581 9.048 17.162 1.00 85.50 83 THR A O 1
ATOM 589 N N . LYS A 1 84 ? -7.125 7.342 17.251 1.00 81.75 84 LYS A N 1
ATOM 590 C CA . LYS A 1 84 ? -7.221 7.152 18.699 1.00 81.75 84 LYS A CA 1
ATOM 591 C C . LYS A 1 84 ? -5.980 7.763 19.339 1.00 81.75 84 LYS A C 1
ATOM 593 O O . LYS A 1 84 ? -4.883 7.242 19.159 1.00 81.75 84 LYS A O 1
ATOM 598 N N . PHE A 1 85 ? -6.150 8.874 20.051 1.00 72.19 85 PHE A N 1
ATOM 599 C CA . PHE A 1 85 ? -5.074 9.488 20.827 1.00 72.19 85 PHE A CA 1
ATOM 600 C C . PHE A 1 85 ? -5.131 9.064 22.298 1.00 72.19 85 PHE A C 1
ATOM 602 O O . PHE A 1 85 ? -6.222 8.792 22.804 1.00 72.19 85 PHE A O 1
ATOM 609 N N . PRO A 1 86 ? -3.979 9.030 22.996 1.00 69.31 86 PRO A N 1
ATOM 610 C CA . PRO A 1 86 ? -3.941 8.787 24.438 1.00 69.31 86 PRO A CA 1
ATOM 611 C C . PRO A 1 86 ? -4.680 9.873 25.229 1.00 69.31 86 PRO A C 1
ATOM 613 O O . PRO A 1 86 ? -5.248 9.598 26.282 1.00 69.31 86 PRO A O 1
ATOM 616 N N . GLU A 1 87 ? -4.691 11.104 24.712 1.00 70.06 87 GLU A N 1
ATOM 617 C CA . GLU A 1 87 ? -5.348 12.248 25.336 1.00 70.06 87 GLU A CA 1
ATOM 618 C C . GLU A 1 87 ? -6.692 12.566 24.659 1.00 70.06 87 GLU A C 1
ATOM 620 O O . GLU A 1 87 ? -6.793 12.517 23.426 1.00 70.06 87 GLU A O 1
ATOM 625 N N . PRO A 1 88 ? -7.735 12.922 25.433 1.00 63.38 88 PRO A N 1
ATOM 626 C CA . PRO A 1 88 ? -9.036 13.273 24.884 1.00 63.38 88 PRO A CA 1
ATOM 627 C C . PRO A 1 88 ? -8.964 14.607 24.132 1.00 63.38 88 PRO A C 1
ATOM 629 O O . PRO A 1 88 ? -8.990 15.684 24.724 1.00 63.38 88 PRO A O 1
ATOM 632 N N . GLN A 1 89 ? -8.909 14.533 22.802 1.00 71.56 89 GLN A N 1
ATOM 633 C CA . GLN A 1 89 ? -9.116 15.683 21.926 1.00 71.56 89 GLN A CA 1
ATOM 634 C C . GLN A 1 89 ? -10.600 15.793 21.528 1.00 71.56 89 GLN A C 1
ATOM 636 O O . GLN A 1 89 ? -11.219 14.769 21.230 1.00 71.56 89 GLN A O 1
ATOM 641 N N . PRO A 1 90 ? -11.182 17.008 21.453 1.00 72.19 90 PRO A N 1
ATOM 642 C CA . PRO A 1 90 ? -12.586 17.204 21.062 1.00 72.19 90 PRO A CA 1
ATOM 643 C C . PRO A 1 90 ? -12.921 16.658 19.664 1.00 72.19 90 PRO A C 1
ATOM 645 O O . PRO A 1 90 ? -14.046 16.230 19.402 1.00 72.19 90 PRO A O 1
ATOM 648 N N . ALA A 1 91 ? -11.939 16.658 18.762 1.00 77.81 91 ALA A N 1
ATOM 649 C CA . ALA A 1 91 ? -12.044 16.071 17.435 1.00 77.81 91 ALA A CA 1
ATOM 650 C C . ALA A 1 91 ? -10.665 15.558 16.994 1.00 77.81 91 ALA A C 1
ATOM 652 O O . ALA A 1 91 ? -9.884 16.334 16.447 1.00 77.81 91 ALA A O 1
ATOM 653 N N . PRO A 1 92 ? -10.347 14.273 17.236 1.00 80.88 92 PRO A N 1
ATOM 654 C CA . PRO A 1 92 ? -9.153 13.668 16.667 1.00 80.88 92 PRO A CA 1
ATOM 655 C C . PRO A 1 92 ? -9.201 13.761 15.130 1.00 80.88 92 PRO A C 1
ATOM 657 O O . PRO A 1 92 ? -10.289 13.601 14.556 1.00 80.88 92 PRO A O 1
ATOM 660 N N . PRO A 1 93 ? -8.056 14.003 14.472 1.00 85.50 93 PRO A N 1
ATOM 661 C CA . PRO A 1 93 ? -7.946 14.073 13.030 1.00 85.50 93 PRO A CA 1
ATOM 662 C C . PRO A 1 93 ? -8.299 12.731 12.395 1.00 85.50 93 PRO A C 1
ATOM 664 O O . PRO A 1 93 ? -8.291 11.669 13.032 1.00 85.50 93 PRO A O 1
ATOM 667 N N . LEU A 1 94 ? -8.615 12.781 11.108 1.00 88.44 94 LEU A N 1
ATOM 668 C CA . LEU A 1 94 ? -8.860 11.574 10.334 1.00 88.44 94 LEU A CA 1
ATOM 669 C C . LEU A 1 94 ? -7.535 10.897 9.976 1.00 88.44 94 LEU A C 1
ATOM 671 O O . LEU A 1 94 ? -6.546 11.559 9.661 1.00 88.44 94 LEU A O 1
ATOM 675 N N . CYS A 1 95 ? -7.525 9.566 9.933 1.00 88.12 95 CYS A N 1
ATOM 676 C CA . CYS A 1 95 ? -6.346 8.803 9.526 1.00 88.12 95 CYS A CA 1
ATOM 677 C C . CYS A 1 95 ? -5.852 9.175 8.113 1.00 88.12 95 CYS A C 1
ATOM 679 O O . CYS A 1 95 ? -4.658 9.083 7.838 1.00 88.12 95 CYS A O 1
ATOM 681 N N . GLY A 1 96 ? -6.748 9.615 7.220 1.00 84.50 96 GLY A N 1
ATOM 682 C CA . GLY A 1 96 ? -6.410 10.059 5.863 1.00 84.50 96 GLY A CA 1
ATOM 683 C C . GLY A 1 96 ? -6.178 11.564 5.690 1.00 84.50 96 GLY A C 1
ATOM 684 O O . GLY A 1 96 ? -5.915 11.988 4.569 1.00 84.50 96 GLY A O 1
ATOM 685 N N . GLU A 1 97 ? -6.284 12.377 6.747 1.00 81.69 97 GLU A N 1
ATOM 686 C CA . GLU A 1 97 ? -6.329 13.850 6.647 1.00 81.69 97 GLU A CA 1
ATOM 687 C C . GLU A 1 97 ? -5.061 14.466 6.036 1.00 81.69 97 GLU A C 1
ATOM 689 O O . GLU A 1 97 ? -5.139 15.408 5.254 1.00 81.69 97 GLU A O 1
ATOM 694 N N . ASN A 1 98 ? -3.896 13.887 6.338 1.00 69.44 98 ASN A N 1
ATOM 695 C CA . ASN A 1 98 ? -2.588 14.408 5.924 1.00 69.44 98 ASN A CA 1
ATOM 696 C C . ASN A 1 98 ? -1.968 13.656 4.735 1.00 69.44 98 ASN A C 1
ATOM 698 O O . ASN A 1 98 ? -0.790 13.842 4.431 1.00 69.44 98 ASN A O 1
ATOM 702 N N . GLN A 1 99 ? -2.722 12.772 4.081 1.00 67.12 99 GLN A N 1
ATOM 703 C CA . GLN A 1 99 ? -2.190 11.901 3.034 1.00 67.12 99 GLN A CA 1
ATOM 704 C C . GLN A 1 99 ? -2.571 12.434 1.648 1.00 67.12 99 GLN A C 1
ATOM 706 O O . GLN A 1 99 ? -3.717 12.838 1.433 1.00 67.12 99 GLN A O 1
ATOM 711 N N . PRO A 1 100 ? -1.640 12.460 0.676 1.00 54.84 100 PRO A N 1
ATOM 712 C CA . PRO A 1 100 ? -1.965 12.917 -0.663 1.00 54.84 100 PRO A CA 1
ATOM 713 C C . PRO A 1 100 ? -3.013 11.989 -1.286 1.00 54.84 100 PRO A C 1
ATOM 715 O O . PRO A 1 100 ? -2.850 10.776 -1.317 1.00 54.84 100 PRO A O 1
ATOM 718 N N . SER A 1 101 ? -4.096 12.613 -1.757 1.00 54.78 101 SER A N 1
ATOM 719 C CA . SER A 1 101 ? -5.264 12.061 -2.460 1.00 54.78 101 SER A CA 1
ATOM 720 C C . SER A 1 101 ? -5.320 10.524 -2.618 1.00 54.78 101 SER A C 1
ATOM 722 O O . SER A 1 101 ? -4.621 9.978 -3.476 1.00 54.78 101 SER A O 1
ATOM 724 N N . PRO A 1 102 ? -6.268 9.827 -1.957 1.00 58.56 102 PRO A N 1
ATOM 725 C CA . PRO A 1 102 ? -6.47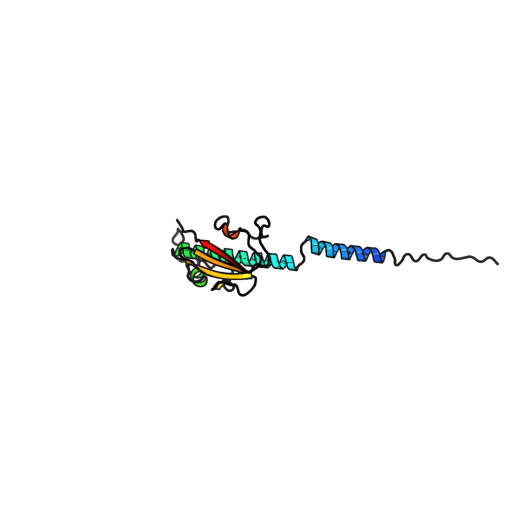0 8.377 -2.099 1.00 58.56 102 PRO A CA 1
ATOM 726 C C . PRO A 1 102 ? -6.959 7.943 -3.497 1.00 58.56 102 PRO A C 1
ATOM 728 O O . PRO A 1 102 ? -7.137 6.758 -3.754 1.00 58.56 102 PRO A O 1
ATOM 731 N N . GLY A 1 103 ? -7.166 8.878 -4.432 1.00 61.62 103 GLY A N 1
ATOM 732 C CA . GLY A 1 103 ? -7.769 8.646 -5.752 1.00 61.62 103 GLY A CA 1
ATOM 733 C C . GLY A 1 103 ? -6.945 7.812 -6.741 1.00 61.62 103 GLY A C 1
ATOM 734 O O . GLY A 1 103 ? -7.332 7.694 -7.900 1.00 61.62 103 GLY A O 1
ATOM 735 N N . ARG A 1 104 ? -5.805 7.258 -6.322 1.00 70.00 104 ARG A N 1
ATOM 736 C CA . ARG A 1 104 ? -4.965 6.355 -7.130 1.00 70.00 104 ARG A CA 1
ATOM 737 C C . ARG A 1 104 ? -4.722 5.002 -6.461 1.00 70.00 104 ARG A C 1
ATOM 739 O O . ARG A 1 104 ? -3.890 4.226 -6.932 1.00 70.00 104 ARG A O 1
ATOM 746 N N . VAL A 1 105 ? -5.441 4.740 -5.371 1.00 79.31 105 VAL A N 1
ATOM 747 C CA . VAL A 1 105 ? -5.512 3.425 -4.748 1.00 79.31 105 VAL A CA 1
ATOM 748 C C . VAL A 1 105 ? -6.896 2.864 -5.022 1.00 79.31 105 VAL A C 1
ATOM 750 O O . VAL A 1 105 ? -7.909 3.451 -4.641 1.00 79.31 105 VAL A O 1
ATOM 753 N N . THR A 1 106 ? -6.935 1.754 -5.743 1.00 81.94 106 THR A N 1
ATOM 754 C CA . THR A 1 106 ? -8.183 1.083 -6.132 1.00 81.94 106 THR A CA 1
ATOM 755 C C . THR A 1 106 ? -8.300 -0.258 -5.423 1.00 81.94 106 THR A C 1
ATOM 757 O O . THR A 1 106 ? -7.362 -0.711 -4.772 1.00 81.94 106 THR A O 1
ATOM 760 N N . THR A 1 107 ? -9.462 -0.892 -5.487 1.00 81.62 107 THR A N 1
ATOM 761 C CA . THR A 1 107 ? -9.634 -2.261 -4.998 1.00 81.62 107 THR A CA 1
ATOM 762 C C . THR A 1 107 ? -9.321 -3.259 -6.112 1.00 81.62 107 THR A C 1
ATOM 764 O O . THR A 1 107 ? -9.573 -2.984 -7.285 1.00 81.62 107 THR A O 1
ATOM 767 N N . GLY A 1 108 ? -8.774 -4.421 -5.749 1.00 77.25 108 GLY A N 1
ATOM 768 C CA . GLY A 1 108 ? -8.484 -5.516 -6.681 1.00 77.25 108 GLY A CA 1
ATOM 769 C C . GLY A 1 108 ? -7.043 -6.018 -6.610 1.00 77.25 108 GLY A C 1
ATOM 770 O O . GLY A 1 108 ? -6.268 -5.601 -5.752 1.00 77.25 108 GLY A O 1
ATOM 771 N N . ASP A 1 109 ? -6.690 -6.913 -7.531 1.00 75.94 109 ASP A N 1
ATOM 772 C CA . ASP A 1 109 ? -5.402 -7.624 -7.508 1.00 75.94 109 ASP A CA 1
ATOM 773 C C . ASP A 1 109 ? -4.361 -7.014 -8.466 1.00 75.94 109 ASP A C 1
ATOM 775 O O . ASP A 1 109 ? -3.185 -7.365 -8.429 1.00 75.94 109 ASP A O 1
ATOM 779 N N . GLN A 1 110 ? -4.781 -6.091 -9.339 1.00 81.31 110 GLN A N 1
ATOM 780 C CA . GLN A 1 110 ? -3.923 -5.520 -10.370 1.00 81.31 110 GLN A CA 1
ATOM 781 C C . GLN A 1 110 ? -4.164 -4.014 -10.540 1.00 81.31 110 GLN A C 1
ATOM 783 O O . GLN A 1 110 ? -5.273 -3.609 -10.896 1.00 81.31 110 GLN A O 1
ATOM 788 N N . PRO A 1 111 ? -3.142 -3.165 -10.336 1.00 82.62 111 PRO A N 1
ATOM 789 C CA . PRO A 1 111 ? -3.273 -1.731 -10.559 1.00 82.62 111 PRO A CA 1
ATOM 790 C C . PRO A 1 111 ? -3.431 -1.415 -12.050 1.00 82.62 111 PRO A C 1
ATOM 792 O O . PRO A 1 111 ? -2.748 -1.981 -12.906 1.00 82.62 111 PRO A O 1
ATOM 795 N N . ALA A 1 112 ? -4.331 -0.477 -12.355 1.00 78.50 112 ALA A N 1
ATOM 796 C CA . ALA A 1 112 ? -4.717 -0.141 -13.725 1.00 78.50 112 ALA A CA 1
ATOM 797 C C . ALA A 1 112 ? -3.587 0.508 -14.542 1.00 78.50 112 ALA A C 1
ATOM 799 O O . ALA A 1 112 ? -3.542 0.360 -15.761 1.00 78.50 112 ALA A O 1
ATOM 800 N N . SER A 1 113 ? -2.685 1.252 -13.894 1.00 79.00 113 SER A N 1
ATOM 801 C CA . SER A 1 113 ? -1.561 1.938 -14.542 1.00 79.00 113 SER A CA 1
ATOM 802 C C . SER A 1 113 ? -0.278 1.840 -13.708 1.00 79.00 113 SER A C 1
ATOM 804 O O . SER A 1 113 ? -0.348 1.722 -12.485 1.00 79.00 113 SER A O 1
ATOM 806 N N . PRO A 1 114 ? 0.915 1.925 -14.330 1.00 75.06 114 PRO A N 1
ATOM 807 C CA . PRO A 1 114 ? 2.170 2.078 -13.594 1.00 75.06 114 PRO A CA 1
ATOM 808 C C . PRO A 1 114 ? 2.116 3.295 -12.665 1.00 75.06 114 PRO A C 1
ATOM 810 O O . PRO A 1 114 ? 1.698 4.378 -13.084 1.00 75.06 114 PRO A O 1
ATOM 813 N N . GLY A 1 115 ? 2.543 3.128 -11.414 1.00 73.25 115 GLY A N 1
ATOM 814 C CA . GLY A 1 115 ? 2.377 4.143 -10.373 1.00 73.25 115 GLY A CA 1
ATOM 815 C C . GLY A 1 115 ? 1.148 3.938 -9.488 1.00 73.25 115 GLY A C 1
ATOM 816 O O . GLY A 1 115 ? 1.157 4.406 -8.351 1.00 73.25 115 GLY A O 1
ATOM 817 N N . ASP A 1 116 ? 0.092 3.276 -9.970 1.00 81.94 116 ASP A N 1
ATOM 818 C CA . ASP A 1 116 ? -1.111 3.004 -9.176 1.00 81.94 116 ASP A CA 1
ATOM 819 C C . ASP A 1 116 ? -0.906 1.811 -8.241 1.00 81.94 116 ASP A C 1
ATOM 821 O O . ASP A 1 116 ? -0.034 0.964 -8.451 1.00 81.94 116 ASP A O 1
ATOM 825 N N . VAL A 1 117 ? -1.722 1.775 -7.189 1.00 87.56 117 VAL A N 1
ATOM 826 C CA . VAL A 1 117 ? -1.681 0.740 -6.156 1.00 87.56 117 VAL A CA 1
ATOM 827 C C . VAL A 1 117 ? -3.074 0.141 -6.011 1.00 87.56 117 VAL A C 1
ATOM 829 O O . VAL A 1 117 ? -4.077 0.847 -6.161 1.00 87.56 117 VAL A O 1
ATOM 832 N N . THR A 1 118 ? -3.159 -1.151 -5.719 1.00 91.19 118 THR A N 1
ATOM 833 C CA . THR A 1 118 ? -4.407 -1.754 -5.255 1.00 91.19 118 THR A CA 1
ATOM 834 C C . THR A 1 118 ? -4.332 -2.143 -3.792 1.00 91.19 118 THR A C 1
ATOM 836 O O . THR A 1 118 ? -3.261 -2.438 -3.269 1.00 91.19 118 THR A O 1
ATOM 839 N N . TYR A 1 119 ? -5.486 -2.106 -3.138 1.00 91.25 119 TYR A N 1
ATOM 840 C CA . TYR A 1 119 ? -5.679 -2.479 -1.747 1.00 91.25 119 TYR A CA 1
ATOM 841 C C . TYR A 1 119 ? -6.726 -3.583 -1.643 1.00 91.25 119 TYR A C 1
ATOM 843 O O . TYR A 1 119 ? -7.809 -3.480 -2.234 1.00 91.25 119 TYR A O 1
ATOM 851 N N . ARG A 1 120 ? -6.430 -4.604 -0.837 1.00 93.00 120 ARG A N 1
ATOM 852 C CA . ARG A 1 120 ? -7.389 -5.648 -0.481 1.00 93.00 120 ARG A CA 1
ATOM 853 C C . ARG A 1 120 ? -7.138 -6.147 0.946 1.00 93.00 120 ARG A C 1
ATOM 855 O O . ARG A 1 120 ? -6.007 -6.520 1.240 1.00 93.00 120 ARG A O 1
ATOM 862 N N . PRO A 1 121 ? -8.148 -6.213 1.826 1.00 9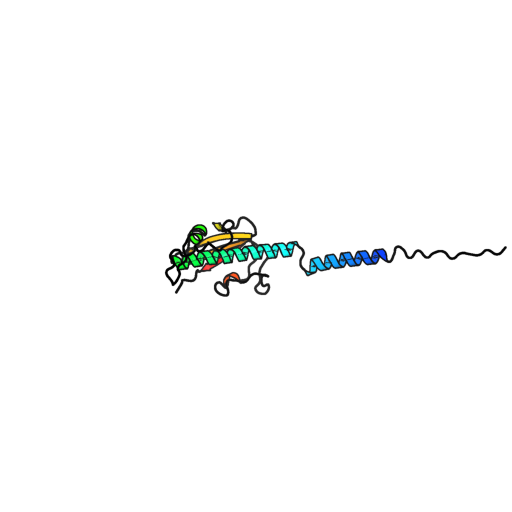1.00 121 PRO A N 1
ATOM 863 C CA . PRO A 1 121 ? -7.996 -6.899 3.107 1.00 91.00 121 PRO A CA 1
ATOM 864 C C . PRO A 1 121 ? -7.782 -8.404 2.887 1.00 91.00 121 PRO A C 1
ATOM 866 O O . PRO A 1 121 ? -8.359 -8.990 1.966 1.00 91.00 121 PRO A O 1
ATOM 869 N N . THR A 1 122 ? -6.964 -9.038 3.723 1.00 91.06 122 THR A N 1
ATOM 870 C CA . THR A 1 122 ? -6.770 -10.496 3.724 1.00 91.06 122 THR A CA 1
ATOM 871 C C . THR A 1 122 ? -7.307 -11.118 5.010 1.00 91.06 122 THR A C 1
ATOM 873 O O . THR A 1 122 ? -7.932 -10.445 5.829 1.00 91.06 122 THR A O 1
ATOM 876 N N . SER A 1 123 ? -7.188 -12.438 5.160 1.00 84.50 123 SER A N 1
ATOM 877 C CA . SER A 1 123 ? -7.675 -13.124 6.358 1.00 84.50 123 SER A CA 1
ATOM 878 C C . SER A 1 123 ? -6.895 -12.688 7.600 1.00 84.50 123 SER A C 1
ATOM 880 O O . SER A 1 123 ? -5.668 -12.621 7.563 1.00 84.50 123 SER A O 1
ATOM 882 N N . GLY A 1 124 ? -7.592 -12.474 8.716 1.00 87.12 124 GLY A N 1
ATOM 883 C CA . GLY A 1 124 ? -6.973 -12.039 9.970 1.00 87.12 124 GLY A CA 1
ATOM 884 C C . GLY A 1 124 ? -6.702 -10.534 9.981 1.00 87.12 124 GLY A C 1
ATOM 885 O O . GLY A 1 124 ? -7.568 -9.753 9.594 1.00 87.12 124 GLY A O 1
ATOM 886 N N . ASN A 1 125 ? -5.506 -10.137 10.422 1.00 91.12 125 ASN A N 1
ATOM 887 C CA . ASN A 1 125 ? -5.077 -8.734 10.507 1.00 91.12 125 ASN A CA 1
ATOM 888 C C . ASN A 1 125 ? -4.269 -8.287 9.277 1.00 91.12 125 ASN A C 1
ATOM 890 O O . ASN A 1 125 ? -3.492 -7.338 9.352 1.00 91.12 125 ASN A O 1
ATOM 894 N N . GLY A 1 126 ? -4.396 -9.005 8.161 1.00 91.94 126 GLY A N 1
ATOM 895 C CA . GLY A 1 126 ? -3.581 -8.799 6.973 1.00 91.94 126 GLY A CA 1
ATOM 896 C C . GLY A 1 126 ? -4.218 -7.890 5.924 1.00 91.94 126 GLY A C 1
ATOM 897 O O . GLY A 1 126 ? -5.442 -7.772 5.814 1.00 91.94 126 GLY A O 1
ATOM 898 N N . VAL A 1 127 ? -3.365 -7.277 5.108 1.00 92.50 127 VAL A N 1
ATOM 899 C CA . VAL A 1 127 ? -3.730 -6.540 3.897 1.00 92.50 127 VAL A CA 1
ATOM 900 C C . VAL A 1 127 ? -2.764 -6.865 2.765 1.00 92.50 127 VAL A C 1
ATOM 902 O O . VAL A 1 127 ? -1.574 -7.067 2.982 1.00 92.50 127 VAL A O 1
ATOM 905 N N . SER A 1 128 ? -3.286 -6.863 1.545 1.00 93.12 128 SER A N 1
ATOM 906 C CA . SER A 1 128 ? -2.538 -7.029 0.307 1.00 93.12 128 SER A CA 1
ATOM 907 C C . SER A 1 128 ? -2.458 -5.691 -0.419 1.00 93.12 128 SER A C 1
ATOM 909 O O . SER A 1 128 ? -3.480 -5.024 -0.636 1.00 93.12 128 SER A O 1
ATOM 911 N N . LEU A 1 129 ? -1.239 -5.288 -0.773 1.00 91.44 129 LEU A N 1
ATOM 912 C CA . LEU A 1 129 ? -0.949 -4.058 -1.504 1.00 91.44 129 LEU A CA 1
ATOM 913 C C . LEU A 1 129 ? -0.168 -4.373 -2.771 1.00 91.44 129 LEU A C 1
ATOM 915 O O . LEU A 1 129 ? 1.013 -4.713 -2.696 1.00 91.44 129 LEU A O 1
ATOM 919 N N . CYS A 1 130 ? -0.798 -4.223 -3.933 1.00 91.62 130 CYS A N 1
ATOM 920 C CA . CYS A 1 130 ? -0.141 -4.488 -5.208 1.00 91.62 130 CYS A CA 1
ATOM 921 C C . CYS A 1 130 ? 0.265 -3.195 -5.905 1.00 91.62 130 CYS A C 1
ATOM 923 O O . CYS A 1 130 ? -0.557 -2.305 -6.113 1.00 91.62 130 CYS A O 1
ATOM 925 N N . GLY A 1 131 ? 1.532 -3.104 -6.301 1.00 90.50 131 GLY A N 1
ATOM 926 C CA . GLY A 1 131 ? 2.066 -2.034 -7.142 1.00 90.50 131 GLY A CA 1
ATOM 927 C C . GLY A 1 131 ? 2.532 -2.577 -8.490 1.00 90.50 131 GLY A C 1
ATOM 928 O O . GLY A 1 131 ? 2.887 -3.749 -8.598 1.00 90.50 131 GLY A O 1
ATOM 929 N N . ASN A 1 132 ? 2.541 -1.733 -9.524 1.00 88.69 132 ASN A N 1
ATOM 930 C CA . ASN A 1 132 ? 3.142 -2.061 -10.820 1.00 88.69 132 ASN A CA 1
ATOM 931 C C . ASN A 1 132 ? 4.454 -1.295 -10.989 1.00 88.69 132 ASN A C 1
ATOM 933 O O . ASN A 1 132 ? 4.451 -0.091 -11.265 1.00 88.69 132 ASN A O 1
ATOM 937 N N . PHE A 1 133 ? 5.553 -2.024 -10.810 1.00 87.56 133 PHE A N 1
ATOM 938 C CA . PHE A 1 133 ? 6.913 -1.513 -10.845 1.00 87.56 133 PHE A CA 1
ATOM 939 C C . PHE A 1 133 ? 7.516 -1.669 -12.239 1.00 87.56 133 PHE A C 1
ATOM 941 O O . PHE A 1 133 ? 7.347 -2.678 -12.920 1.00 87.56 133 PHE A O 1
ATOM 948 N N . ARG A 1 134 ? 8.257 -0.662 -12.679 1.00 86.12 134 ARG A N 1
ATOM 949 C CA . ARG A 1 134 ? 8.975 -0.666 -13.953 1.00 86.12 134 ARG A CA 1
ATOM 950 C C . ARG A 1 134 ? 10.265 -1.464 -13.865 1.00 86.12 134 ARG A C 1
ATOM 952 O O . ARG A 1 134 ? 10.666 -2.061 -14.862 1.00 86.12 134 ARG A O 1
ATOM 959 N N . ARG A 1 135 ? 10.891 -1.497 -12.687 1.00 83.81 135 ARG A N 1
ATOM 960 C CA . ARG A 1 135 ? 12.175 -2.159 -12.466 1.00 83.81 135 ARG A CA 1
ATOM 961 C C . ARG A 1 135 ? 12.089 -3.215 -11.379 1.00 83.81 135 ARG A C 1
ATOM 963 O O . ARG A 1 135 ? 11.283 -3.127 -10.456 1.00 83.81 135 ARG A O 1
ATOM 970 N N . ALA A 1 136 ? 12.982 -4.194 -11.485 1.00 84.81 136 ALA A N 1
ATOM 971 C CA . ALA A 1 136 ? 13.287 -5.056 -10.360 1.00 84.81 136 ALA A CA 1
ATOM 972 C C . ALA A 1 136 ? 13.995 -4.233 -9.277 1.00 84.81 136 ALA A C 1
ATOM 974 O O . ALA A 1 136 ? 14.798 -3.345 -9.580 1.00 84.81 136 ALA A O 1
ATOM 975 N N . HIS A 1 137 ? 13.688 -4.541 -8.025 1.00 82.38 137 HIS A N 1
ATOM 976 C CA . HIS A 1 137 ? 14.380 -4.006 -6.864 1.00 82.38 137 HIS A CA 1
ATOM 977 C C . HIS A 1 137 ? 15.190 -5.132 -6.236 1.00 82.38 137 HIS A C 1
ATOM 979 O O . HIS A 1 137 ? 14.672 -6.229 -6.022 1.00 82.38 137 HIS A O 1
ATOM 985 N N . ASP A 1 138 ? 16.452 -4.848 -5.945 1.00 78.94 138 ASP A N 1
ATOM 986 C CA . ASP A 1 138 ? 17.285 -5.688 -5.103 1.00 78.94 138 ASP A CA 1
ATOM 987 C C . ASP A 1 138 ? 17.668 -4.916 -3.835 1.00 78.94 138 ASP A C 1
ATOM 989 O O . ASP A 1 138 ? 17.631 -3.685 -3.803 1.00 78.94 138 ASP A O 1
ATOM 993 N N . ILE A 1 139 ? 18.053 -5.656 -2.796 1.00 68.69 139 ILE A N 1
ATOM 994 C CA . ILE A 1 139 ? 18.381 -5.101 -1.477 1.00 68.69 139 ILE A CA 1
ATOM 995 C C . ILE A 1 139 ? 19.626 -4.190 -1.484 1.00 68.69 139 ILE A C 1
ATOM 997 O O . ILE A 1 139 ? 19.836 -3.418 -0.553 1.00 68.69 139 ILE A O 1
ATOM 1001 N N . ASN A 1 140 ? 20.455 -4.266 -2.532 1.00 65.06 140 ASN A N 1
ATOM 1002 C CA . ASN A 1 140 ? 21.669 -3.465 -2.698 1.00 65.06 140 ASN A CA 1
ATOM 1003 C C . ASN A 1 140 ? 21.394 -2.151 -3.457 1.00 65.06 140 ASN A C 1
ATOM 1005 O O . ASN A 1 140 ? 22.148 -1.187 -3.326 1.00 65.06 140 ASN A O 1
ATOM 1009 N N . HIS A 1 141 ? 20.301 -2.087 -4.217 1.00 62.91 141 HIS A N 1
ATOM 1010 C CA . HIS A 1 141 ? 19.814 -0.915 -4.929 1.00 62.91 141 HIS A CA 1
ATOM 1011 C C . HIS A 1 141 ? 18.757 -0.214 -4.090 1.00 62.91 141 HIS A C 1
ATOM 1013 O O . HIS A 1 141 ? 17.549 -0.339 -4.315 1.00 62.91 141 HIS A O 1
ATOM 1019 N N . ARG A 1 142 ? 19.234 0.566 -3.118 1.00 58.38 142 ARG A N 1
ATOM 1020 C CA . ARG A 1 142 ? 18.377 1.452 -2.334 1.00 58.38 142 ARG A CA 1
ATOM 1021 C C . ARG A 1 142 ? 17.626 2.380 -3.295 1.00 58.38 142 ARG A C 1
ATOM 1023 O O . ARG A 1 142 ? 18.234 3.040 -4.133 1.00 58.38 142 ARG A O 1
ATOM 1030 N N . LEU A 1 143 ? 16.300 2.389 -3.205 1.00 62.50 143 LEU A N 1
ATOM 1031 C CA . LEU A 1 143 ? 15.467 3.309 -3.972 1.00 62.50 143 LEU A CA 1
ATOM 1032 C C . LEU A 1 143 ? 15.801 4.746 -3.539 1.00 62.50 143 LEU A C 1
ATOM 1034 O O . LEU A 1 143 ? 15.561 5.116 -2.390 1.00 62.50 143 LEU A O 1
ATOM 1038 N N . ASP A 1 144 ? 16.359 5.552 -4.445 1.00 55.38 144 ASP A N 1
ATOM 1039 C CA . ASP A 1 144 ? 16.675 6.960 -4.176 1.00 55.38 144 ASP A CA 1
ATOM 1040 C C . ASP A 1 144 ? 15.417 7.713 -3.702 1.00 55.38 144 ASP A C 1
ATOM 1042 O O . ASP A 1 144 ? 14.406 7.771 -4.405 1.00 55.38 144 ASP A O 1
ATOM 1046 N N . GLY A 1 145 ? 15.471 8.298 -2.500 1.00 52.97 145 GLY A N 1
ATOM 1047 C CA . GLY A 1 145 ? 14.367 9.072 -1.918 1.00 52.97 145 GLY A CA 1
ATOM 1048 C C . GLY A 1 145 ? 13.237 8.248 -1.286 1.00 52.97 145 GLY A C 1
ATOM 1049 O O . GLY A 1 145 ? 12.256 8.835 -0.830 1.00 52.97 145 GLY A O 1
ATOM 1050 N N . TYR A 1 146 ? 13.367 6.919 -1.223 1.00 56.84 146 TYR A N 1
ATOM 1051 C CA . TYR A 1 146 ? 12.480 6.067 -0.436 1.00 56.84 146 TYR A CA 1
ATOM 1052 C C . TYR A 1 146 ? 13.084 5.820 0.949 1.00 56.84 146 TYR A C 1
ATOM 1054 O O . TYR A 1 146 ? 14.121 5.170 1.088 1.00 56.84 146 TYR A O 1
ATOM 1062 N N . TYR A 1 147 ? 12.408 6.335 1.970 1.00 55.97 147 TYR A N 1
ATOM 1063 C CA . TYR A 1 147 ? 12.606 5.913 3.348 1.00 55.97 147 TYR A CA 1
ATOM 1064 C C . TYR A 1 147 ? 11.433 4.991 3.686 1.00 55.97 147 TYR A C 1
ATOM 1066 O O . TYR A 1 147 ? 10.304 5.493 3.762 1.00 55.97 147 TYR A O 1
ATOM 1074 N N . PRO A 1 148 ? 11.638 3.663 3.796 1.00 56.03 148 PRO A N 1
ATOM 1075 C CA . PRO A 1 148 ? 10.593 2.778 4.293 1.00 56.03 148 PRO A CA 1
ATOM 1076 C C . PRO A 1 148 ? 10.116 3.285 5.652 1.00 56.03 148 PRO A C 1
ATOM 1078 O O . PRO A 1 148 ? 10.850 3.973 6.357 1.00 56.03 148 PRO A O 1
ATOM 1081 N N . LEU A 1 149 ? 8.877 2.963 6.018 1.00 56.88 149 LEU A N 1
ATOM 1082 C CA . LEU A 1 149 ? 8.429 3.097 7.403 1.00 56.88 149 LEU A CA 1
ATOM 1083 C C . LEU A 1 149 ? 9.405 2.277 8.260 1.00 56.88 149 LEU A C 1
ATOM 1085 O O . LEU A 1 149 ? 9.308 1.051 8.272 1.00 56.88 149 LEU A O 1
ATOM 1089 N N . ASP A 1 150 ? 10.385 2.961 8.859 1.00 53.19 150 ASP A N 1
ATOM 1090 C CA . ASP A 1 150 ? 11.622 2.401 9.411 1.00 53.19 150 ASP A CA 1
ATOM 1091 C C . ASP A 1 150 ? 11.364 1.094 10.177 1.00 53.19 150 ASP A C 1
ATOM 1093 O O . ASP A 1 150 ? 10.800 1.096 11.270 1.00 53.19 150 ASP A O 1
ATOM 1097 N N . GLY A 1 151 ? 11.744 -0.040 9.578 1.00 62.81 151 GLY A N 1
ATOM 1098 C CA . GLY A 1 151 ? 11.759 -1.366 10.207 1.00 62.81 151 GLY A CA 1
ATOM 1099 C C . GLY A 1 151 ? 10.409 -1.996 10.576 1.00 62.81 151 GLY A C 1
ATOM 1100 O O . GLY A 1 151 ? 10.385 -3.185 10.885 1.00 62.81 151 GLY A O 1
ATOM 1101 N N . ALA A 1 152 ? 9.292 -1.264 10.528 1.00 72.44 152 ALA A N 1
ATOM 1102 C CA . ALA A 1 152 ? 7.980 -1.793 10.914 1.00 72.44 152 ALA A CA 1
ATOM 1103 C C . ALA A 1 152 ? 7.458 -2.848 9.923 1.00 72.44 152 ALA A C 1
ATOM 1105 O O . ALA A 1 152 ? 6.764 -3.782 10.315 1.00 72.44 152 ALA A O 1
ATOM 1106 N N . TYR A 1 153 ? 7.822 -2.712 8.645 1.00 79.44 153 TYR A N 1
ATOM 1107 C CA . TYR A 1 153 ? 7.372 -3.586 7.562 1.00 79.44 153 TYR A CA 1
ATOM 1108 C C . TYR A 1 153 ? 8.546 -4.039 6.685 1.00 79.44 153 TYR A C 1
ATOM 1110 O O . TYR A 1 153 ? 8.690 -3.557 5.560 1.00 79.44 153 TYR A O 1
ATOM 1118 N N . PRO A 1 154 ? 9.391 -4.971 7.165 1.00 78.25 154 PRO A N 1
ATOM 1119 C CA . PRO A 1 154 ? 10.592 -5.408 6.446 1.00 78.25 154 PRO A CA 1
ATOM 1120 C C . PRO A 1 154 ? 10.289 -6.041 5.080 1.00 78.25 154 PRO A C 1
ATOM 1122 O O . PRO A 1 154 ? 11.144 -6.058 4.200 1.00 78.25 154 PRO A O 1
ATOM 1125 N N . GLN A 1 155 ? 9.067 -6.538 4.868 1.00 81.50 155 GLN A N 1
ATOM 1126 C CA . GLN A 1 155 ? 8.615 -7.055 3.577 1.00 81.50 155 GLN A CA 1
ATOM 1127 C C . GLN A 1 155 ? 8.653 -6.013 2.453 1.00 81.50 155 GLN A C 1
ATOM 1129 O O . GLN A 1 155 ? 8.797 -6.386 1.294 1.00 81.50 155 GLN A O 1
ATOM 1134 N N . LEU A 1 156 ? 8.571 -4.719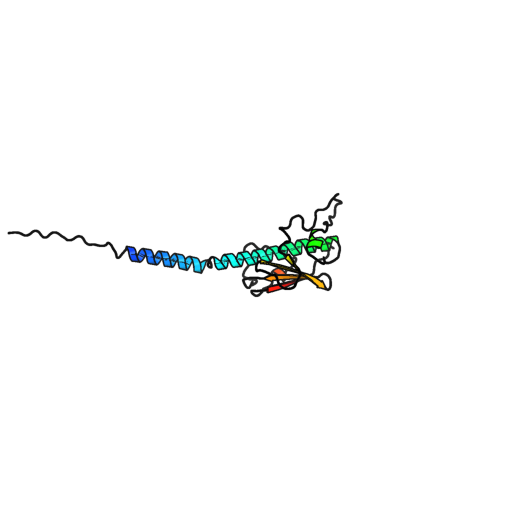 2.773 1.00 81.56 156 LEU A N 1
ATOM 1135 C CA . LEU A 1 156 ? 8.648 -3.645 1.782 1.00 81.56 156 LEU A CA 1
ATOM 1136 C C . LEU A 1 156 ? 10.055 -3.485 1.183 1.00 81.56 156 LEU A C 1
ATOM 1138 O O . LEU A 1 156 ? 10.182 -3.074 0.029 1.00 81.56 156 LEU A O 1
ATOM 1142 N N . ASP A 1 157 ? 11.086 -3.875 1.933 1.00 78.94 157 ASP A N 1
ATOM 1143 C CA . ASP A 1 157 ? 12.491 -3.822 1.513 1.00 78.94 157 ASP A CA 1
ATOM 1144 C C . ASP A 1 157 ? 12.960 -5.120 0.834 1.00 78.94 157 ASP A C 1
ATOM 1146 O O . ASP A 1 157 ? 14.118 -5.246 0.428 1.00 78.94 157 ASP A O 1
ATOM 1150 N N . GLN A 1 158 ? 12.077 -6.116 0.705 1.00 82.25 158 GLN A N 1
ATOM 1151 C CA . GLN A 1 158 ? 12.429 -7.370 0.051 1.00 82.25 158 GLN A CA 1
ATOM 1152 C C . GLN A 1 158 ? 12.638 -7.180 -1.458 1.00 82.25 158 GLN A C 1
ATOM 1154 O O . GLN A 1 158 ? 11.962 -6.358 -2.094 1.00 82.25 158 GLN A O 1
ATOM 1159 N N . PRO A 1 159 ? 13.542 -7.976 -2.063 1.00 83.88 159 PRO A N 1
ATOM 1160 C CA . PRO A 1 159 ? 13.704 -7.998 -3.504 1.00 83.88 159 PRO A CA 1
ATOM 1161 C C . PRO A 1 159 ? 12.380 -8.296 -4.209 1.00 83.88 159 PRO A C 1
ATOM 1163 O O . PRO A 1 159 ? 11.644 -9.202 -3.817 1.00 83.88 159 PRO A O 1
ATOM 1166 N N . ARG A 1 160 ? 12.108 -7.569 -5.292 1.00 87.31 160 ARG A N 1
ATOM 1167 C CA . ARG A 1 160 ? 10.918 -7.775 -6.129 1.00 87.31 160 ARG A CA 1
ATOM 1168 C C . ARG A 1 160 ? 11.272 -7.733 -7.614 1.00 87.31 160 ARG A C 1
ATOM 1170 O O . ARG A 1 160 ? 12.173 -6.985 -8.004 1.00 87.31 160 ARG A O 1
ATOM 1177 N N . PRO A 1 161 ? 10.574 -8.5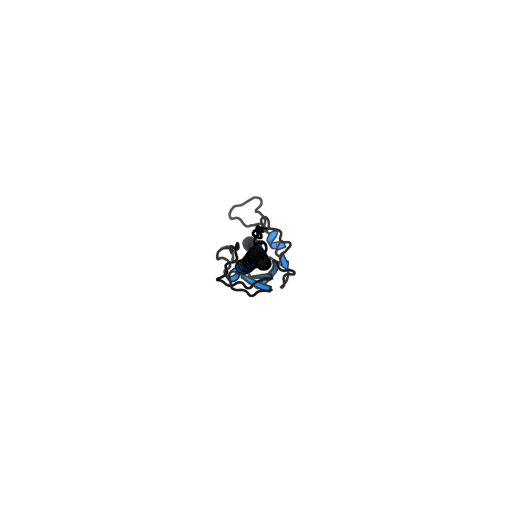04 -8.463 1.00 87.44 161 PRO A N 1
ATOM 1178 C CA . PRO A 1 161 ? 10.736 -8.410 -9.908 1.00 87.44 161 PRO A CA 1
ATOM 1179 C C . PRO A 1 161 ? 10.132 -7.107 -10.453 1.00 87.44 161 PRO A C 1
ATOM 1181 O O . PRO A 1 161 ? 9.346 -6.437 -9.784 1.00 87.44 161 PRO A O 1
ATOM 1184 N N . ALA A 1 162 ? 10.474 -6.769 -11.698 1.00 87.25 162 ALA A N 1
ATOM 1185 C CA . ALA A 1 162 ? 9.711 -5.785 -12.459 1.00 87.25 162 ALA A CA 1
ATOM 1186 C C . ALA A 1 162 ? 8.303 -6.327 -12.763 1.00 87.25 162 ALA A C 1
ATOM 1188 O O . ALA A 1 162 ? 8.115 -7.532 -12.942 1.00 87.25 162 ALA A O 1
ATOM 1189 N N . GLY A 1 163 ? 7.332 -5.428 -12.884 1.00 87.56 163 GLY A N 1
ATOM 1190 C CA . GLY A 1 163 ? 5.927 -5.736 -13.114 1.00 87.56 163 GLY A CA 1
ATOM 1191 C C . GLY A 1 163 ? 5.086 -5.625 -11.846 1.00 87.56 163 GLY A C 1
ATOM 1192 O O . GLY A 1 163 ? 5.402 -4.876 -10.920 1.00 87.56 163 GLY A O 1
ATOM 1193 N N . ILE A 1 164 ? 3.966 -6.344 -11.833 1.00 90.62 164 ILE A N 1
ATOM 1194 C CA . ILE A 1 164 ? 3.035 -6.327 -10.704 1.00 90.62 164 ILE A CA 1
ATOM 1195 C C . ILE A 1 164 ? 3.620 -7.152 -9.568 1.00 90.62 164 ILE A C 1
ATOM 1197 O O . ILE A 1 164 ? 3.964 -8.320 -9.750 1.00 90.62 164 ILE A O 1
ATOM 1201 N N . HIS A 1 165 ? 3.699 -6.543 -8.394 1.00 91.19 165 HIS A N 1
ATOM 1202 C CA . HIS A 1 165 ? 4.125 -7.208 -7.178 1.00 91.19 165 HIS A CA 1
ATOM 1203 C C . HIS A 1 165 ? 3.197 -6.826 -6.029 1.00 91.19 165 HIS A C 1
ATOM 1205 O O . HIS A 1 165 ? 2.914 -5.643 -5.830 1.00 91.19 165 HIS A O 1
ATOM 1211 N N . CYS A 1 166 ? 2.730 -7.839 -5.302 1.00 92.06 166 CYS A N 1
ATOM 1212 C CA . CYS A 1 166 ? 1.821 -7.704 -4.174 1.00 92.06 166 CYS A CA 1
ATOM 1213 C C . CYS A 1 166 ? 2.558 -7.982 -2.871 1.00 92.06 166 CYS A C 1
ATOM 1215 O O . CYS A 1 166 ? 3.184 -9.029 -2.715 1.00 92.06 166 CYS A O 1
ATOM 1217 N N . TYR A 1 167 ? 2.440 -7.045 -1.941 1.00 90.81 167 TYR A N 1
ATOM 1218 C CA . TYR A 1 167 ? 2.929 -7.176 -0.583 1.00 90.81 167 TYR A CA 1
ATOM 1219 C C . TYR A 1 167 ? 1.794 -7.632 0.316 1.00 90.81 167 TYR A C 1
ATOM 1221 O O . TYR A 1 167 ? 0.807 -6.917 0.469 1.00 90.81 167 TYR A O 1
ATOM 1229 N N . GLU A 1 168 ? 1.963 -8.795 0.931 1.00 92.19 168 GLU A N 1
ATOM 1230 C CA . GLU A 1 168 ? 1.109 -9.242 2.025 1.00 92.19 168 GLU A CA 1
ATOM 1231 C C . GLU A 1 168 ? 1.691 -8.707 3.335 1.00 92.19 168 GLU A C 1
ATOM 1233 O O . GLU A 1 168 ? 2.845 -8.969 3.683 1.00 92.19 168 GLU A O 1
ATOM 1238 N N . VAL A 1 169 ? 0.909 -7.888 4.029 1.00 90.88 169 VAL A N 1
ATOM 1239 C CA . VAL A 1 169 ? 1.337 -7.149 5.213 1.00 90.88 169 VAL A CA 1
ATOM 1240 C C . VAL A 1 169 ? 0.387 -7.438 6.357 1.00 90.88 169 VAL A C 1
ATOM 1242 O O . VAL A 1 169 ? -0.810 -7.203 6.245 1.00 90.88 169 VAL A O 1
ATOM 1245 N N . GLU A 1 170 ? 0.926 -7.909 7.474 1.00 91.56 170 GLU A N 1
ATOM 1246 C CA . GLU A 1 170 ? 0.172 -8.039 8.716 1.00 91.56 170 GLU A CA 1
ATOM 1247 C C . GLU A 1 170 ? 0.229 -6.725 9.500 1.00 91.56 170 GLU A C 1
ATOM 1249 O O . GLU A 1 170 ? 1.314 -6.201 9.754 1.00 91.5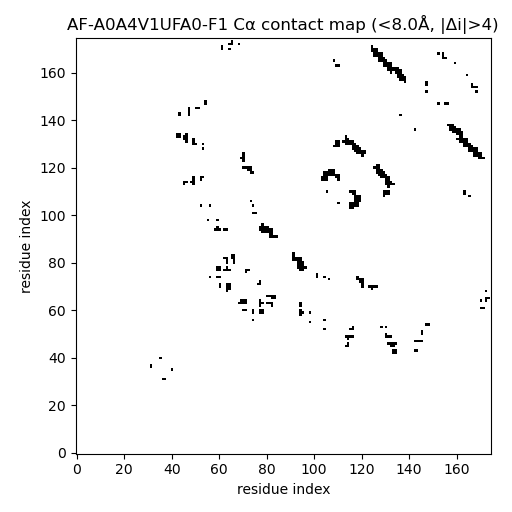6 170 GLU A O 1
ATOM 1254 N N . LEU A 1 171 ? -0.934 -6.173 9.851 1.00 90.19 171 LEU A N 1
ATOM 1255 C CA . LEU A 1 171 ? -1.036 -4.936 10.620 1.00 90.19 171 LEU A CA 1
ATOM 1256 C C . LEU A 1 171 ? -0.649 -5.185 12.077 1.00 90.19 171 LEU A C 1
ATOM 1258 O O . LEU A 1 171 ? -1.041 -6.181 12.686 1.00 90.19 171 LEU A O 1
ATOM 1262 N N . ILE A 1 172 ? 0.087 -4.238 12.650 1.00 88.06 172 ILE A N 1
ATOM 1263 C CA . ILE A 1 172 ? 0.631 -4.353 14.002 1.00 88.06 172 ILE A CA 1
ATOM 1264 C C . ILE A 1 172 ? -0.421 -3.843 14.996 1.00 88.06 172 ILE A C 1
ATOM 1266 O O . ILE A 1 172 ? -0.800 -2.676 14.911 1.00 88.06 172 ILE A O 1
ATOM 1270 N N . PRO A 1 173 ? -0.912 -4.651 15.948 1.00 83.06 173 PRO A N 1
ATOM 1271 C CA . PRO A 1 173 ? -1.849 -4.170 16.961 1.00 83.06 173 PRO A CA 1
ATOM 1272 C C . PRO A 1 173 ? -1.218 -3.088 17.841 1.00 83.06 173 PRO A C 1
ATOM 1274 O O . PRO A 1 173 ? -0.067 -3.218 18.260 1.00 83.06 173 PRO A O 1
ATOM 1277 N N . ALA A 1 174 ? -1.980 -2.042 18.165 1.00 74.38 174 ALA A N 1
ATOM 1278 C CA . ALA A 1 174 ? -1.618 -1.146 19.258 1.00 74.38 174 ALA A CA 1
ATOM 1279 C C . ALA A 1 174 ? -1.684 -1.934 20.577 1.00 74.38 174 ALA A C 1
ATOM 1281 O O . ALA A 1 174 ? -2.760 -2.405 20.953 1.00 74.38 174 ALA A O 1
ATOM 1282 N N . GLY A 1 175 ? -0.525 -2.124 21.214 1.00 59.06 175 GLY A N 1
ATOM 1283 C CA . GLY A 1 175 ? -0.405 -2.721 22.549 1.00 59.06 175 GLY A CA 1
ATOM 1284 C C . GLY A 1 175 ? -0.966 -1.843 23.658 1.00 59.06 175 GLY A C 1
ATOM 1285 O O . GLY A 1 175 ? -1.143 -0.624 23.429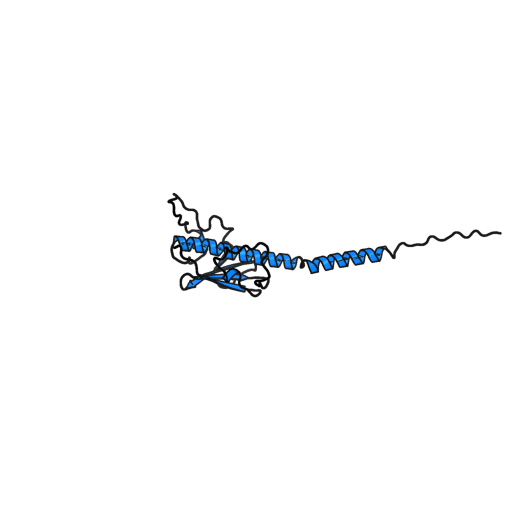 1.00 59.06 175 GLY A O 1
#